Protein AF-A0A6I1JD83-F1 (afdb_monomer)

Sequence (106 aa):
MPLDVLSAQGLTRDDVVAGRDGPQVRAALASTRDVARLHLAAAERLAESADPAVMAAIAPIATVAARLKGLDRPYNPFGPPPDVSQWRLQWAMWRWTRRFGRAASC

Secondary structure (DSSP, 8-state):
--HHHHHTTT--HHHHHTT---HHHHHHHHHHHHHHHHHHHHHHHHHHHS-GGGHHHHGGGHHHHHHHHHHTS---TTSPPPP--HHHHHHHHHHHHHHH------

Solvent-accessible surface area (backbone atoms only — not comparable to full-atom values): 6274 Å² total; per-residue (Å²): 129,66,66,68,54,31,48,76,50,77,42,55,74,64,50,60,72,70,62,62,84,47,74,49,58,54,47,34,54,48,55,52,49,50,53,52,50,52,53,50,54,50,51,55,60,51,44,75,78,46,67,25,86,55,31,65,80,56,19,72,62,42,36,52,62,60,51,55,62,43,65,74,47,96,76,60,89,86,52,80,74,74,85,73,62,66,68,59,42,53,50,32,26,51,52,42,28,66,71,43,35,60,66,80,81,125

Structure (mmCIF, N/CA/C/O backbone):
data_AF-A0A6I1JD83-F1
#
_entry.id   AF-A0A6I1JD83-F1
#
loop_
_atom_site.group_PDB
_atom_site.id
_atom_site.type_symbol
_atom_site.label_atom_id
_atom_site.label_alt_id
_atom_site.label_comp_id
_atom_site.label_asym_id
_atom_site.label_entity_id
_atom_site.label_seq_id
_atom_site.pdbx_PDB_ins_code
_atom_site.Cartn_x
_atom_site.Cartn_y
_atom_site.Cartn_z
_atom_site.occupancy
_atom_site.B_iso_or_equiv
_atom_site.auth_seq_id
_atom_site.auth_comp_id
_atom_site.auth_asym_id
_atom_site.auth_atom_id
_atom_site.pdbx_PDB_model_num
ATOM 1 N N . MET A 1 1 ? -12.961 5.204 2.425 1.00 69.56 1 MET A N 1
ATOM 2 C CA . MET A 1 1 ? -13.224 3.759 2.252 1.00 69.56 1 MET A CA 1
ATOM 3 C C . MET A 1 1 ? -14.388 3.608 1.286 1.00 69.56 1 MET A C 1
ATOM 5 O O . MET A 1 1 ? -15.279 4.452 1.365 1.00 69.56 1 MET A O 1
ATOM 9 N N . PRO A 1 2 ? -14.379 2.611 0.388 1.00 81.50 2 PRO A N 1
ATOM 10 C CA . PRO A 1 2 ? -15.537 2.290 -0.448 1.00 81.50 2 PRO A CA 1
ATOM 11 C C . PRO A 1 2 ? -16.760 1.934 0.416 1.00 81.50 2 PRO A C 1
ATOM 13 O O . PRO A 1 2 ? -16.610 1.286 1.454 1.00 81.50 2 PRO A O 1
ATOM 16 N N . LEU A 1 3 ? -17.951 2.409 0.038 1.00 83.12 3 LEU A N 1
ATOM 17 C CA . LEU A 1 3 ? -19.177 2.223 0.833 1.00 83.12 3 LEU A CA 1
ATOM 18 C C . LEU A 1 3 ? -19.655 0.767 0.827 1.00 83.12 3 LEU A C 1
ATOM 20 O O . LEU A 1 3 ? -20.129 0.279 1.843 1.00 83.12 3 LEU A O 1
ATOM 24 N N . ASP A 1 4 ? -19.461 0.067 -0.283 1.00 84.56 4 ASP A N 1
ATOM 25 C CA . ASP A 1 4 ? -19.740 -1.357 -0.460 1.00 84.56 4 ASP A CA 1
ATOM 26 C C . ASP A 1 4 ? -18.963 -2.231 0.537 1.00 84.56 4 ASP A C 1
ATOM 28 O O . ASP A 1 4 ? -19.546 -3.113 1.169 1.00 84.56 4 ASP A O 1
ATOM 32 N N . VAL A 1 5 ? -17.680 -1.929 0.769 1.00 83.12 5 VAL A N 1
ATOM 33 C CA . VAL A 1 5 ? -16.850 -2.646 1.754 1.00 83.12 5 VAL A CA 1
ATOM 34 C C . VAL A 1 5 ? -17.339 -2.404 3.185 1.00 83.12 5 VAL A C 1
ATOM 36 O O . VAL A 1 5 ? -17.303 -3.317 4.009 1.00 83.12 5 VAL A O 1
ATOM 39 N N . LEU A 1 6 ? -17.819 -1.194 3.494 1.00 83.50 6 LEU A N 1
ATOM 40 C CA . LEU A 1 6 ? -18.397 -0.882 4.806 1.00 83.50 6 LEU A CA 1
ATOM 41 C C . LEU A 1 6 ? -19.732 -1.607 5.008 1.00 83.50 6 LEU A C 1
ATOM 43 O O . LEU A 1 6 ? -19.916 -2.285 6.020 1.00 83.50 6 LEU A O 1
ATOM 47 N N . SER A 1 7 ? -20.632 -1.529 4.026 1.00 85.00 7 SER A N 1
ATOM 48 C CA . SER A 1 7 ? -21.943 -2.177 4.082 1.00 85.00 7 SER A CA 1
ATOM 49 C C . SER A 1 7 ? -21.836 -3.698 4.197 1.00 85.00 7 SER A C 1
ATOM 51 O O . SER A 1 7 ? -22.589 -4.297 4.960 1.00 85.00 7 SER A O 1
ATOM 53 N N . ALA A 1 8 ? -20.853 -4.322 3.537 1.00 85.75 8 ALA A N 1
ATOM 54 C CA . ALA A 1 8 ? -20.574 -5.754 3.672 1.00 85.75 8 ALA A CA 1
ATOM 55 C C . ALA A 1 8 ? -20.204 -6.180 5.108 1.00 85.75 8 ALA A C 1
ATOM 57 O O . ALA A 1 8 ? -20.337 -7.352 5.452 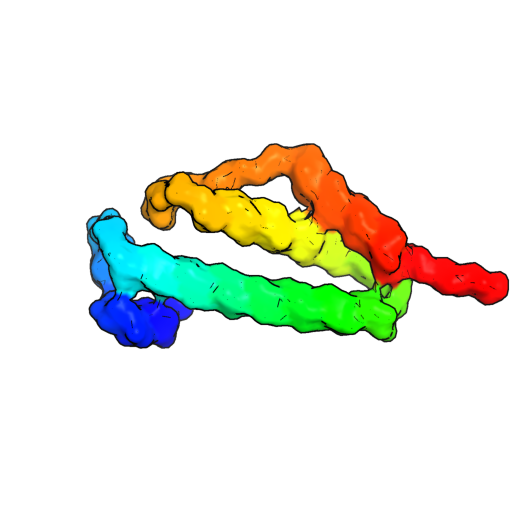1.00 85.75 8 ALA A O 1
ATOM 58 N N . GLN A 1 9 ? -19.749 -5.244 5.946 1.00 84.12 9 GLN A N 1
ATOM 59 C CA . GLN A 1 9 ? -19.419 -5.466 7.359 1.00 84.12 9 GLN A CA 1
ATOM 60 C C . GLN A 1 9 ? -20.483 -4.897 8.316 1.00 84.12 9 GLN A C 1
ATOM 62 O O . GLN A 1 9 ? -20.239 -4.803 9.519 1.00 84.12 9 GLN A O 1
ATOM 67 N N . GLY A 1 10 ? -21.650 -4.493 7.798 1.00 83.88 10 GLY A N 1
ATOM 68 C CA . GLY A 1 10 ? -22.731 -3.893 8.585 1.00 83.88 10 GLY A CA 1
ATOM 69 C C . GLY A 1 10 ? -22.425 -2.485 9.103 1.00 83.88 10 GLY A C 1
ATOM 70 O O . GLY A 1 10 ? -23.073 -2.034 10.043 1.00 83.88 10 GLY A O 1
ATOM 71 N N . LEU A 1 11 ? -21.435 -1.800 8.523 1.00 84.69 11 LEU A N 1
ATOM 72 C CA . LEU A 1 11 ? -21.052 -0.443 8.900 1.00 84.69 11 LEU A CA 1
ATOM 73 C C . LEU A 1 11 ? -21.727 0.597 8.015 1.00 84.69 11 LEU A C 1
ATOM 75 O O . LEU A 1 11 ? -21.855 0.434 6.798 1.00 84.69 11 LEU A O 1
ATOM 79 N N . THR A 1 12 ? -22.063 1.724 8.630 1.00 85.06 12 THR A N 1
ATOM 80 C CA . THR A 1 12 ? -22.470 2.941 7.931 1.00 85.06 12 THR A CA 1
ATOM 81 C C . THR A 1 12 ? -21.316 3.939 7.852 1.00 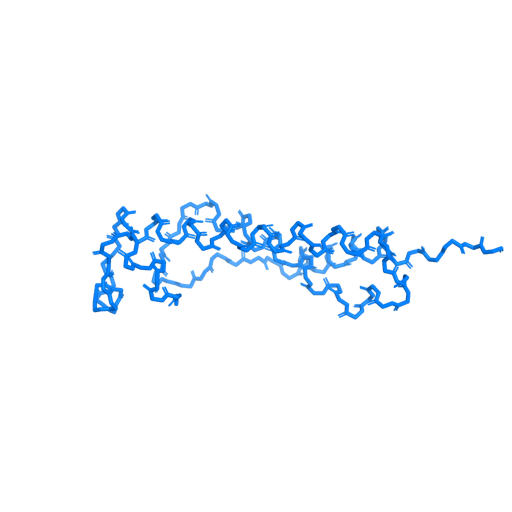85.06 12 THR A C 1
ATOM 83 O O . THR A 1 12 ? -20.280 3.803 8.510 1.00 85.06 12 THR A O 1
ATOM 86 N N . ARG A 1 13 ? -21.489 4.992 7.047 1.00 83.12 13 ARG A N 1
ATOM 87 C CA . ARG A 1 13 ? -20.554 6.123 7.033 1.00 83.12 13 ARG A CA 1
ATOM 88 C C . ARG A 1 13 ? -20.467 6.793 8.407 1.00 83.12 13 ARG A C 1
ATOM 90 O O . ARG A 1 13 ? -19.373 7.174 8.817 1.00 83.12 13 ARG A O 1
ATOM 97 N N . ASP A 1 14 ? -21.590 6.905 9.106 1.00 8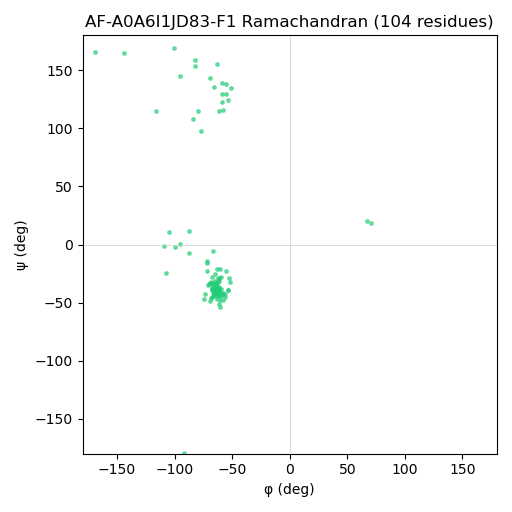3.88 14 ASP A N 1
ATOM 98 C CA . ASP A 1 14 ? -21.672 7.600 10.391 1.00 83.88 14 ASP A CA 1
ATOM 99 C C . ASP A 1 14 ? -20.918 6.849 11.492 1.00 83.88 14 ASP A C 1
ATOM 101 O O . ASP A 1 14 ? -20.272 7.477 12.327 1.00 83.88 14 ASP A O 1
ATOM 105 N N . ASP A 1 15 ? -20.880 5.514 11.434 1.00 81.00 15 ASP A N 1
ATOM 106 C CA . ASP A 1 15 ? -20.068 4.700 12.348 1.00 81.00 15 ASP A CA 1
ATOM 107 C C . ASP A 1 15 ? -18.571 4.996 12.229 1.00 81.00 15 ASP A C 1
ATOM 109 O O . ASP A 1 15 ? -17.859 5.054 13.234 1.00 81.00 15 ASP A O 1
ATOM 113 N N . VAL A 1 16 ? -18.102 5.226 11.000 1.00 81.62 16 VAL A N 1
ATOM 114 C CA . VAL A 1 16 ? -16.710 5.589 10.715 1.00 81.62 16 VAL A CA 1
ATOM 115 C C . VAL A 1 16 ? -16.435 7.032 11.138 1.00 81.62 16 VAL A C 1
ATOM 117 O O . VAL A 1 16 ? -15.403 7.305 11.742 1.00 81.62 16 VAL A O 1
ATOM 120 N N . VAL A 1 17 ? -17.354 7.962 10.863 1.00 81.62 17 VAL A N 1
ATOM 121 C CA . VAL A 1 17 ? -17.207 9.377 11.256 1.00 81.62 17 VAL A CA 1
ATOM 122 C C . VAL A 1 17 ? -17.188 9.535 12.776 1.00 81.62 17 VAL A C 1
ATOM 124 O O . VAL A 1 17 ? -16.421 10.344 13.292 1.00 81.62 17 VAL A O 1
ATOM 127 N N . ALA A 1 18 ? -17.964 8.727 13.500 1.00 83.31 18 ALA A N 1
ATOM 128 C CA . ALA A 1 18 ? -17.971 8.706 14.960 1.00 83.31 18 ALA A CA 1
ATOM 129 C C . ALA A 1 18 ? -16.655 8.189 15.579 1.00 83.31 18 ALA A C 1
ATOM 131 O O . ALA A 1 18 ? -16.514 8.209 16.800 1.00 83.31 18 ALA A O 1
ATOM 132 N N . GLY A 1 19 ? -15.699 7.706 14.772 1.00 78.00 19 GLY A N 1
ATOM 133 C CA . GLY A 1 19 ? -14.385 7.264 15.245 1.00 78.00 19 GLY A CA 1
ATOM 134 C C . GLY A 1 19 ? -14.433 6.008 16.117 1.00 78.00 19 GLY A C 1
ATOM 135 O O . GLY A 1 19 ? -13.512 5.759 16.896 1.00 78.00 19 GLY A O 1
ATOM 136 N N . ARG A 1 20 ? -15.514 5.222 16.026 1.00 76.69 20 ARG A N 1
ATOM 137 C CA . ARG A 1 20 ? -15.687 4.011 16.832 1.00 76.69 20 ARG A CA 1
ATOM 138 C C . ARG A 1 20 ? -14.837 2.891 16.253 1.00 76.69 20 ARG A C 1
ATOM 140 O O . ARG A 1 20 ? -15.222 2.229 15.293 1.00 76.69 20 ARG A O 1
ATOM 147 N N . ASP A 1 21 ? -13.660 2.694 16.836 1.00 79.62 21 ASP A N 1
ATOM 148 C CA . ASP A 1 21 ? -12.846 1.517 16.549 1.00 79.62 21 ASP A CA 1
ATOM 149 C C . ASP A 1 21 ? -13.576 0.264 17.050 1.00 79.62 21 ASP A C 1
ATOM 151 O O . ASP A 1 21 ? -14.142 0.244 18.143 1.00 79.62 21 ASP A O 1
ATOM 155 N N . GLY A 1 22 ? -13.594 -0.777 16.224 1.00 85.31 22 GLY A N 1
ATOM 156 C CA . GLY A 1 22 ? -14.345 -1.992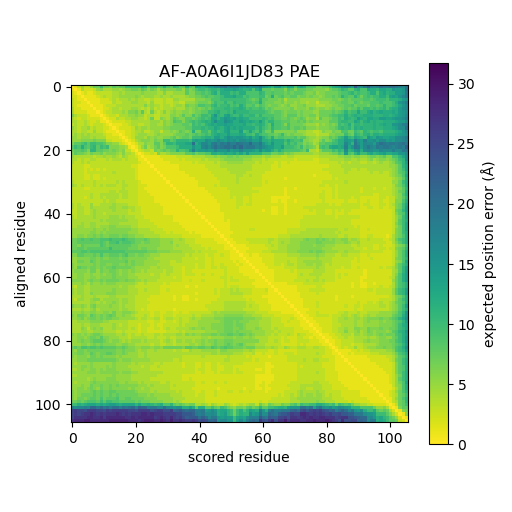 16.490 1.00 85.31 22 GLY A CA 1
ATOM 157 C C . GLY A 1 22 ? -13.999 -3.121 15.520 1.00 85.31 22 GLY A C 1
ATOM 158 O O . GLY A 1 22 ? -13.380 -2.883 14.475 1.00 85.31 22 GLY A O 1
ATOM 159 N N . PRO A 1 23 ? -14.395 -4.366 15.841 1.00 87.44 23 PRO A N 1
ATOM 160 C CA . PRO A 1 23 ? -14.095 -5.541 15.023 1.00 87.44 23 PRO A CA 1
ATOM 161 C C . PRO A 1 23 ? -14.519 -5.391 13.557 1.00 87.44 23 PRO A C 1
ATOM 163 O O . PRO A 1 23 ? -13.764 -5.762 12.661 1.00 87.44 23 PRO A O 1
ATOM 166 N N . GLN A 1 24 ? -15.676 -4.776 13.301 1.00 87.38 24 GLN A N 1
ATOM 167 C CA . GLN A 1 24 ? -16.207 -4.546 11.957 1.00 87.38 24 GLN A CA 1
ATOM 168 C C . GLN A 1 24 ? -15.336 -3.568 11.157 1.00 87.38 24 GLN A C 1
ATOM 170 O O . GLN A 1 24 ? -15.054 -3.804 9.983 1.00 87.38 24 GLN A O 1
ATOM 175 N N . VAL A 1 25 ? -14.851 -2.488 11.786 1.00 89.19 25 VAL A N 1
ATOM 176 C CA . VAL A 1 25 ? -13.963 -1.508 11.128 1.00 89.19 25 VAL A CA 1
ATOM 177 C C . VAL A 1 25 ? -12.639 -2.175 10.769 1.00 89.19 25 VAL A C 1
ATOM 179 O O . VAL A 1 25 ? -12.127 -2.012 9.660 1.00 89.19 25 VAL A O 1
ATOM 182 N N . ARG A 1 26 ? -12.109 -2.999 11.677 1.00 90.38 26 ARG A N 1
ATOM 183 C CA . ARG A 1 26 ? -10.889 -3.780 11.436 1.00 90.38 26 ARG A CA 1
ATOM 184 C C . ARG A 1 26 ? -11.075 -4.794 10.307 1.00 90.38 26 ARG A C 1
ATOM 186 O O . ARG A 1 26 ? -10.164 -4.943 9.491 1.00 90.38 26 ARG A O 1
ATOM 193 N N . ALA A 1 27 ? -12.241 -5.431 10.219 1.00 90.06 27 ALA A N 1
ATOM 194 C CA . ALA A 1 27 ? -12.587 -6.341 9.131 1.00 90.06 27 ALA A CA 1
ATOM 195 C C . ALA A 1 27 ? -12.695 -5.613 7.778 1.00 90.06 27 ALA A C 1
ATOM 197 O O . ALA A 1 27 ? -12.098 -6.056 6.797 1.00 90.06 27 ALA A O 1
ATOM 198 N N . ALA A 1 28 ? -13.347 -4.447 7.727 1.00 90.69 28 ALA A N 1
ATOM 199 C CA . ALA A 1 28 ? -13.432 -3.628 6.513 1.00 90.69 28 ALA A CA 1
ATOM 200 C C . ALA A 1 28 ? -12.044 -3.168 6.019 1.00 90.69 28 ALA A C 1
ATOM 202 O O . ALA A 1 28 ? -11.733 -3.219 4.823 1.00 90.69 28 ALA A O 1
ATOM 203 N N . LEU A 1 29 ? -11.162 -2.776 6.944 1.00 91.50 29 LEU A N 1
ATOM 204 C CA . LEU A 1 29 ? -9.774 -2.418 6.636 1.00 91.50 29 LEU A CA 1
ATOM 205 C C . LEU A 1 29 ? -8.947 -3.620 6.173 1.00 91.50 29 LEU A C 1
ATOM 207 O O . LEU A 1 29 ? -8.091 -3.473 5.301 1.00 91.50 29 LEU A O 1
ATOM 211 N N . ALA A 1 30 ? -9.165 -4.805 6.746 1.00 92.12 30 ALA A N 1
ATOM 212 C CA . ALA A 1 30 ? -8.541 -6.039 6.272 1.00 92.12 30 ALA A CA 1
ATOM 213 C C . ALA A 1 30 ? -8.969 -6.348 4.831 1.00 92.12 30 ALA A C 1
ATOM 215 O O . ALA A 1 30 ? -8.105 -6.435 3.962 1.00 92.12 30 ALA A O 1
ATOM 216 N N . SER A 1 31 ? -10.276 -6.349 4.554 1.00 92.00 31 SER A N 1
ATOM 217 C CA . SER A 1 31 ? -10.809 -6.572 3.205 1.00 92.00 31 SER A CA 1
ATOM 218 C C . SER A 1 31 ? -10.245 -5.577 2.183 1.00 92.00 31 SER A C 1
ATOM 220 O O . SER A 1 31 ? -9.814 -5.968 1.099 1.00 92.00 31 SER A O 1
ATOM 222 N N . THR A 1 32 ? -10.146 -4.295 2.545 1.00 92.12 32 THR A N 1
ATOM 223 C CA . THR A 1 32 ? -9.561 -3.289 1.644 1.00 92.12 32 THR A CA 1
ATOM 224 C C . THR A 1 32 ? -8.081 -3.561 1.363 1.00 92.12 32 THR A C 1
ATOM 226 O O . THR A 1 32 ? -7.616 -3.392 0.234 1.00 92.12 32 THR A O 1
ATOM 229 N N . ARG A 1 33 ? -7.317 -3.997 2.373 1.00 94.06 33 ARG A N 1
ATOM 230 C CA . ARG A 1 33 ? -5.913 -4.387 2.178 1.00 94.06 33 ARG A CA 1
ATOM 231 C C . ARG A 1 33 ? -5.790 -5.603 1.270 1.00 94.06 33 ARG A C 1
ATOM 233 O O . ARG A 1 33 ? -4.853 -5.649 0.479 1.00 94.06 33 ARG A O 1
ATOM 240 N N . ASP A 1 34 ? -6.724 -6.541 1.330 1.00 94.38 34 ASP A N 1
ATOM 241 C CA . ASP A 1 34 ? -6.710 -7.720 0.463 1.00 94.38 34 ASP A CA 1
ATOM 242 C C . ASP A 1 34 ? -6.965 -7.354 -1.002 1.00 94.38 34 ASP A C 1
ATOM 244 O O . ASP A 1 34 ? -6.250 -7.830 -1.884 1.00 94.38 34 ASP A O 1
ATOM 248 N N . VAL A 1 35 ? -7.869 -6.407 -1.269 1.00 94.56 35 VAL A N 1
ATOM 249 C CA . VAL A 1 35 ? -8.044 -5.828 -2.613 1.00 94.56 35 VAL A CA 1
ATOM 250 C C . VAL A 1 35 ? -6.762 -5.131 -3.086 1.00 94.56 35 VAL A C 1
ATOM 252 O O . VAL A 1 35 ? -6.317 -5.332 -4.217 1.00 94.56 35 VAL A O 1
ATOM 255 N N . ALA A 1 36 ? -6.101 -4.358 -2.219 1.00 94.69 36 ALA A N 1
ATOM 256 C CA . ALA A 1 36 ? -4.827 -3.725 -2.563 1.00 94.69 36 ALA A CA 1
ATOM 257 C C . ALA A 1 36 ? -3.725 -4.757 -2.880 1.00 94.69 36 ALA A C 1
ATOM 259 O O . ALA A 1 36 ? -2.958 -4.566 -3.826 1.00 94.69 36 ALA A O 1
ATOM 260 N N . ARG A 1 37 ? -3.663 -5.872 -2.137 1.00 95.88 37 ARG A N 1
ATOM 261 C CA . ARG A 1 37 ? -2.745 -6.993 -2.411 1.00 95.88 37 ARG A CA 1
ATOM 262 C C . ARG A 1 37 ? -3.055 -7.673 -3.741 1.00 95.88 37 ARG A C 1
ATOM 264 O O . ARG A 1 37 ? -2.125 -7.981 -4.482 1.00 95.88 37 ARG A O 1
ATOM 271 N N . LEU A 1 38 ? -4.335 -7.868 -4.061 1.00 96.19 38 LEU A N 1
ATOM 272 C CA . LEU A 1 38 ? -4.769 -8.433 -5.338 1.00 96.19 38 LEU A CA 1
ATOM 273 C C . LEU A 1 38 ? -4.268 -7.585 -6.517 1.00 96.19 38 LEU A C 1
ATOM 275 O O . LEU A 1 38 ? -3.683 -8.125 -7.458 1.00 96.19 38 LEU A O 1
ATOM 279 N N . HIS A 1 39 ? -4.447 -6.263 -6.448 1.00 95.38 39 HIS A N 1
ATOM 280 C CA . HIS A 1 39 ? -3.971 -5.348 -7.488 1.00 95.38 39 HIS A CA 1
ATOM 281 C C . HIS A 1 39 ? -2.446 -5.275 -7.563 1.00 95.38 39 HIS A C 1
ATOM 283 O O . HIS A 1 39 ? -1.902 -5.241 -8.665 1.00 95.38 39 HIS A O 1
ATOM 289 N N . LEU A 1 40 ? -1.747 -5.303 -6.425 1.00 95.50 40 LEU A N 1
ATOM 290 C CA . LEU A 1 40 ? -0.286 -5.355 -6.407 1.00 95.50 40 LEU A CA 1
ATOM 291 C C . LEU A 1 40 ? 0.233 -6.615 -7.114 1.00 95.50 40 LEU A C 1
ATOM 293 O O . LEU A 1 40 ? 1.085 -6.512 -7.991 1.00 95.50 40 LEU A O 1
ATOM 297 N N . ALA A 1 41 ? -0.332 -7.784 -6.802 1.00 95.81 41 ALA A N 1
ATOM 298 C CA . ALA A 1 41 ? 0.040 -9.034 -7.459 1.00 95.81 41 ALA A CA 1
ATOM 299 C C . ALA A 1 41 ? -0.275 -9.010 -8.967 1.00 95.81 41 ALA A C 1
ATOM 301 O O . ALA A 1 41 ? 0.470 -9.568 -9.769 1.00 95.81 41 ALA A O 1
ATOM 302 N N . ALA A 1 42 ? -1.374 -8.366 -9.376 1.00 95.50 42 ALA A N 1
ATOM 303 C CA . ALA A 1 42 ? -1.690 -8.178 -10.791 1.00 95.50 42 ALA A CA 1
ATOM 304 C C . ALA A 1 42 ? -0.670 -7.277 -11.498 1.00 95.50 42 ALA A C 1
ATOM 306 O O . ALA A 1 42 ? -0.226 -7.609 -12.595 1.00 95.50 42 ALA A O 1
ATOM 307 N N . ALA A 1 43 ? -0.260 -6.181 -10.861 1.00 93.69 43 ALA A N 1
ATOM 308 C CA . ALA A 1 43 ? 0.760 -5.295 -11.403 1.00 93.69 43 ALA A CA 1
ATOM 309 C C . ALA A 1 43 ? 2.128 -5.980 -11.519 1.00 93.69 43 ALA A C 1
ATOM 311 O O . ALA A 1 43 ? 2.809 -5.799 -12.522 1.00 93.69 43 ALA A O 1
ATOM 312 N N . GLU A 1 44 ? 2.510 -6.799 -10.536 1.00 93.38 44 GLU A N 1
ATOM 313 C CA . GLU A 1 44 ? 3.739 -7.601 -10.593 1.00 93.38 44 GLU A CA 1
ATOM 314 C C . GLU A 1 44 ? 3.723 -8.577 -11.774 1.00 93.38 44 GLU A C 1
ATOM 316 O O . GLU A 1 44 ? 4.704 -8.639 -12.508 1.00 93.38 44 GLU A O 1
ATOM 321 N N . ARG A 1 45 ? 2.602 -9.271 -12.019 1.00 94.31 45 ARG A N 1
ATOM 322 C CA . ARG A 1 45 ? 2.458 -10.151 -13.194 1.00 94.31 45 ARG A CA 1
ATOM 323 C C . ARG A 1 45 ? 2.566 -9.388 -14.514 1.00 94.31 45 ARG A C 1
ATOM 325 O O . ARG A 1 45 ? 3.225 -9.853 -15.433 1.00 94.31 45 ARG A O 1
ATOM 332 N N . LEU A 1 46 ? 1.936 -8.217 -14.616 1.00 92.94 46 LEU A N 1
ATOM 333 C CA . LEU A 1 46 ? 2.012 -7.392 -15.828 1.00 92.94 46 LEU A CA 1
ATOM 334 C C . LEU A 1 46 ? 3.425 -6.843 -16.065 1.00 92.94 46 LEU A C 1
ATOM 336 O O . LEU A 1 46 ? 3.847 -6.720 -17.212 1.00 92.94 46 LEU A O 1
ATOM 340 N N . ALA A 1 47 ? 4.163 -6.540 -14.994 1.00 92.44 47 ALA A N 1
ATOM 341 C CA . ALA A 1 47 ? 5.539 -6.063 -15.078 1.00 92.44 47 ALA A CA 1
ATOM 342 C C . ALA A 1 47 ? 6.503 -7.114 -15.653 1.00 92.44 47 ALA A C 1
ATOM 344 O O . ALA A 1 47 ? 7.512 -6.739 -16.241 1.00 92.44 47 ALA A O 1
ATOM 345 N N . GLU A 1 48 ? 6.198 -8.410 -15.530 1.00 91.88 48 GLU A N 1
ATOM 346 C CA . GLU A 1 48 ? 7.027 -9.491 -16.088 1.00 91.88 48 GLU A CA 1
ATOM 347 C C . GLU A 1 48 ? 7.028 -9.517 -17.622 1.00 91.88 48 GLU A C 1
ATOM 349 O O . GLU A 1 48 ? 8.016 -9.939 -18.218 1.00 91.88 48 GLU A O 1
ATOM 354 N N . SER A 1 49 ? 5.955 -9.046 -18.263 1.00 90.94 49 SER A N 1
ATOM 355 C CA . SER A 1 49 ? 5.818 -9.008 -19.727 1.00 90.94 49 SER A CA 1
ATOM 356 C C . SER A 1 49 ? 5.892 -7.600 -20.326 1.00 90.94 49 SER A C 1
ATOM 358 O O . SER A 1 49 ? 5.741 -7.439 -21.535 1.00 90.94 49 SER A O 1
ATOM 360 N N . ALA A 1 50 ? 6.038 -6.571 -19.494 1.00 91.06 50 ALA A N 1
ATOM 361 C CA . ALA A 1 50 ? 6.075 -5.182 -19.935 1.00 91.06 50 ALA A CA 1
ATOM 362 C C . ALA A 1 50 ? 7.473 -4.778 -20.427 1.00 91.06 50 ALA A C 1
ATOM 364 O O . ALA A 1 50 ? 8.478 -5.377 -20.048 1.00 91.06 50 ALA A O 1
ATOM 365 N N . ASP A 1 51 ? 7.536 -3.723 -21.242 1.00 92.38 51 ASP A N 1
ATOM 366 C CA . ASP A 1 51 ? 8.806 -3.150 -21.691 1.00 92.38 51 ASP A CA 1
ATOM 367 C C . ASP A 1 51 ? 9.651 -2.703 -20.474 1.00 92.38 51 ASP A C 1
ATOM 369 O O . ASP A 1 51 ? 9.195 -1.873 -19.674 1.00 92.38 51 ASP A O 1
ATOM 373 N N . PRO A 1 52 ? 10.890 -3.205 -20.312 1.00 91.75 52 PRO A N 1
ATOM 374 C CA . PRO A 1 52 ? 11.784 -2.781 -19.239 1.00 91.75 52 PRO A CA 1
ATOM 375 C C . PRO A 1 52 ? 11.984 -1.260 -19.162 1.00 91.75 52 PRO A C 1
ATOM 377 O O . PRO A 1 52 ? 12.182 -0.727 -18.066 1.00 91.75 52 PRO A O 1
ATOM 380 N N . ALA A 1 53 ? 11.878 -0.542 -20.287 1.00 90.88 53 ALA A N 1
ATOM 381 C CA . ALA A 1 53 ? 12.019 0.911 -20.351 1.00 90.88 53 ALA A CA 1
ATOM 382 C C . ALA A 1 53 ? 10.959 1.659 -19.524 1.00 90.88 53 ALA A C 1
ATOM 384 O O . ALA A 1 53 ? 11.241 2.733 -18.989 1.00 90.88 53 ALA A O 1
ATOM 385 N N . VAL A 1 54 ? 9.758 1.091 -19.349 1.00 91.88 54 VAL A N 1
ATOM 386 C CA . VAL A 1 54 ? 8.680 1.738 -18.578 1.00 91.88 54 V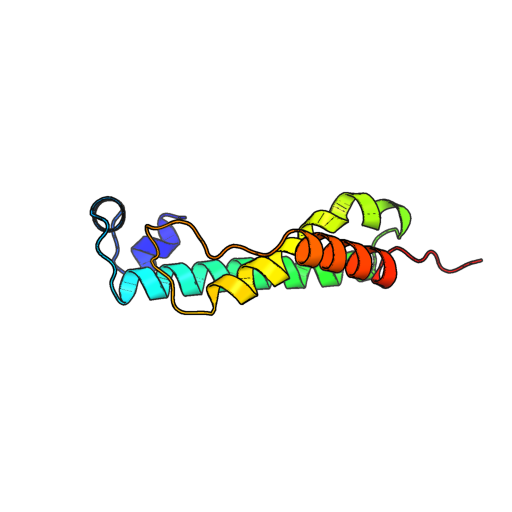AL A CA 1
ATOM 387 C C . VAL A 1 54 ? 8.731 1.423 -17.078 1.00 91.88 54 VAL A C 1
ATOM 389 O O . VAL A 1 54 ? 8.022 2.044 -16.284 1.00 91.88 54 VAL A O 1
ATOM 392 N N . MET A 1 55 ? 9.606 0.509 -16.643 1.00 92.75 55 MET A N 1
ATOM 393 C CA . MET A 1 55 ? 9.643 0.033 -15.252 1.00 92.75 55 MET A CA 1
ATOM 394 C C . MET A 1 55 ? 10.021 1.107 -14.238 1.00 92.75 55 MET A C 1
ATOM 396 O O . MET A 1 55 ? 9.543 1.074 -13.103 1.00 92.75 55 MET A O 1
ATOM 400 N N . ALA A 1 56 ? 10.851 2.073 -14.636 1.00 91.69 56 ALA A N 1
ATOM 401 C CA . ALA A 1 56 ? 11.199 3.206 -13.787 1.00 91.69 56 ALA A CA 1
ATOM 402 C C . ALA A 1 56 ? 9.980 4.099 -13.498 1.00 91.69 56 ALA A C 1
ATOM 404 O O . ALA A 1 56 ? 9.797 4.526 -12.359 1.00 91.69 56 ALA A O 1
ATOM 405 N N . ALA A 1 57 ? 9.117 4.323 -14.495 1.00 91.44 57 ALA A N 1
ATOM 406 C CA . ALA A 1 57 ? 7.929 5.166 -14.354 1.00 91.44 57 ALA A CA 1
ATOM 407 C C . ALA A 1 57 ? 6.891 4.558 -13.397 1.00 91.44 57 ALA A C 1
ATOM 409 O O . ALA A 1 57 ? 6.226 5.285 -12.662 1.00 91.44 57 ALA A O 1
ATOM 410 N N . ILE A 1 58 ? 6.788 3.225 -13.356 1.00 91.94 58 ILE A N 1
ATOM 411 C CA . ILE A 1 58 ? 5.844 2.516 -12.479 1.00 91.94 58 ILE A CA 1
ATOM 412 C C . ILE A 1 58 ? 6.451 2.064 -11.143 1.00 91.94 58 ILE A C 1
ATOM 414 O O . ILE A 1 58 ? 5.737 1.521 -10.301 1.00 91.94 58 ILE A O 1
ATOM 418 N N . ALA A 1 59 ? 7.735 2.339 -10.887 1.00 93.06 59 ALA A N 1
ATOM 419 C CA . ALA A 1 59 ? 8.422 1.963 -9.650 1.00 93.06 59 ALA A CA 1
ATOM 420 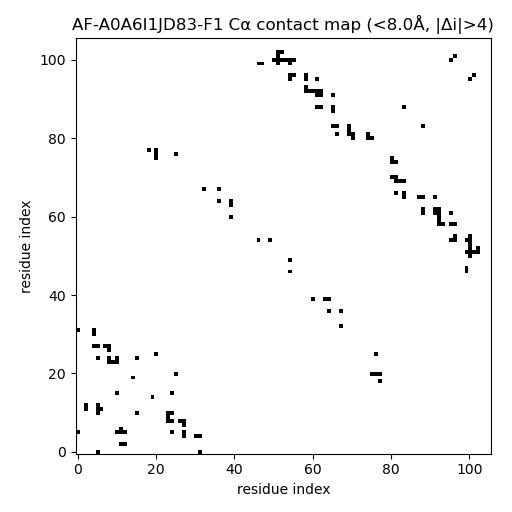C C . ALA A 1 59 ? 7.719 2.382 -8.338 1.00 93.06 59 ALA A C 1
ATOM 422 O O . ALA A 1 59 ? 7.812 1.617 -7.370 1.00 93.06 59 ALA A O 1
ATOM 423 N N . PRO A 1 60 ? 6.976 3.513 -8.252 1.00 94.31 60 PRO A N 1
ATOM 424 C CA . PRO A 1 60 ? 6.247 3.877 -7.035 1.00 94.31 60 PRO A CA 1
ATOM 425 C C . PRO A 1 60 ? 5.273 2.805 -6.525 1.00 94.31 60 PRO A C 1
ATOM 427 O O . PRO A 1 60 ? 5.001 2.766 -5.320 1.00 94.31 60 PRO A O 1
ATOM 430 N N . ILE A 1 61 ? 4.798 1.888 -7.378 1.00 94.50 61 ILE A N 1
ATOM 431 C CA . ILE A 1 61 ? 3.921 0.785 -6.958 1.00 94.50 61 ILE A CA 1
ATOM 432 C C . ILE A 1 61 ? 4.587 -0.149 -5.938 1.00 94.50 61 ILE A C 1
ATOM 434 O O . ILE A 1 61 ? 3.926 -0.666 -5.039 1.00 94.50 61 ILE A O 1
ATOM 438 N N . ALA A 1 62 ? 5.917 -0.277 -5.979 1.00 92.56 62 ALA A N 1
ATOM 439 C CA . ALA A 1 62 ? 6.685 -1.095 -5.042 1.00 92.56 62 ALA A CA 1
ATOM 440 C C . ALA A 1 62 ? 6.579 -0.597 -3.589 1.00 92.56 62 ALA A C 1
ATOM 442 O O . ALA A 1 62 ? 6.801 -1.347 -2.635 1.00 92.56 62 ALA A O 1
ATOM 443 N N . THR A 1 63 ? 6.207 0.672 -3.394 1.00 95.62 63 THR A N 1
ATOM 444 C CA . THR A 1 63 ? 5.997 1.243 -2.059 1.00 95.62 63 THR A CA 1
ATOM 445 C C . THR A 1 63 ? 4.726 0.722 -1.383 1.00 95.62 63 THR A C 1
ATOM 447 O O . THR A 1 63 ? 4.642 0.732 -0.152 1.00 95.62 63 THR A O 1
ATOM 450 N N . VAL A 1 64 ? 3.755 0.227 -2.161 1.00 95.00 64 VAL A N 1
ATOM 451 C CA . VAL A 1 64 ? 2.482 -0.307 -1.656 1.00 95.00 64 VAL A CA 1
ATOM 452 C C . VAL A 1 64 ? 2.732 -1.533 -0.782 1.00 95.00 64 VAL A C 1
ATOM 454 O O . VAL A 1 64 ? 2.217 -1.597 0.332 1.00 95.00 64 VAL A O 1
ATOM 457 N N . ALA A 1 65 ? 3.605 -2.449 -1.212 1.00 92.56 65 ALA A N 1
ATOM 458 C CA . ALA A 1 65 ? 3.979 -3.634 -0.436 1.00 92.56 65 ALA A CA 1
ATOM 459 C C . ALA A 1 65 ? 4.529 -3.269 0.956 1.00 92.56 65 ALA A C 1
ATOM 461 O O . ALA A 1 65 ? 4.143 -3.850 1.974 1.00 92.56 65 ALA A O 1
ATOM 462 N N . ALA A 1 66 ? 5.418 -2.271 1.011 1.00 92.62 66 ALA A N 1
ATOM 463 C CA . ALA A 1 66 ? 6.030 -1.816 2.256 1.00 92.62 66 ALA A CA 1
ATOM 464 C C . ALA A 1 66 ? 5.004 -1.176 3.205 1.00 92.62 66 ALA A C 1
ATOM 466 O O . ALA A 1 66 ? 5.047 -1.429 4.411 1.00 92.62 66 ALA A O 1
ATOM 467 N N . ARG A 1 67 ? 4.064 -0.394 2.661 1.00 94.75 67 ARG A N 1
ATOM 468 C CA . ARG A 1 67 ? 2.970 0.228 3.420 1.00 94.75 67 ARG A CA 1
ATOM 469 C C . ARG A 1 67 ? 1.973 -0.803 3.942 1.00 94.75 67 ARG A C 1
ATOM 471 O O . ARG A 1 67 ? 1.664 -0.782 5.129 1.00 94.75 67 ARG A O 1
ATOM 478 N N . LEU A 1 68 ? 1.545 -1.754 3.108 1.00 94.50 68 LEU A N 1
ATOM 479 C CA . LEU A 1 68 ? 0.639 -2.835 3.516 1.00 94.50 68 LEU A CA 1
ATOM 480 C C . LEU A 1 68 ? 1.226 -3.666 4.662 1.00 94.50 68 LEU A C 1
ATOM 482 O O . LEU A 1 68 ? 0.532 -3.922 5.641 1.00 94.50 68 LEU A O 1
ATOM 486 N N . LYS A 1 69 ? 2.525 -3.984 4.604 1.00 92.44 69 LYS A N 1
ATOM 487 C CA . LYS A 1 69 ? 3.223 -4.676 5.698 1.00 92.44 69 LYS A CA 1
ATOM 488 C C . LYS A 1 69 ? 3.251 -3.865 7.000 1.00 92.44 69 LYS A C 1
ATOM 490 O O . LYS A 1 69 ? 3.269 -4.442 8.084 1.00 92.44 69 LYS A O 1
ATOM 495 N N . GLY A 1 70 ? 3.290 -2.535 6.913 1.00 92.00 70 GLY A N 1
ATOM 496 C CA . GLY A 1 70 ? 3.173 -1.653 8.076 1.00 92.00 70 GLY A CA 1
ATOM 497 C C . GLY A 1 70 ? 1.796 -1.744 8.736 1.00 92.00 70 GLY A C 1
ATOM 498 O O . GLY A 1 70 ? 1.714 -1.812 9.960 1.00 92.00 70 GLY A O 1
ATOM 499 N N . LEU A 1 71 ? 0.741 -1.827 7.921 1.00 93.25 71 LEU A N 1
ATOM 500 C CA . LEU A 1 71 ? -0.653 -1.918 8.367 1.00 93.25 71 LEU A CA 1
ATOM 501 C C . LEU A 1 71 ? -1.023 -3.279 8.980 1.00 93.25 71 LEU A C 1
ATOM 503 O O . LEU A 1 71 ? -2.059 -3.392 9.627 1.00 93.25 71 LEU A O 1
ATOM 507 N N . ASP A 1 72 ? -0.206 -4.319 8.800 1.00 91.12 72 ASP A N 1
ATOM 508 C CA . ASP A 1 72 ? -0.433 -5.636 9.423 1.00 91.12 72 ASP A CA 1
ATOM 509 C C . ASP A 1 72 ? -0.178 -5.642 10.934 1.00 91.12 72 ASP A C 1
ATOM 511 O O . ASP A 1 72 ? -0.624 -6.545 11.640 1.00 91.12 72 ASP A O 1
ATOM 515 N N . ARG A 1 73 ? 0.505 -4.618 11.451 1.00 90.38 73 ARG A N 1
ATOM 516 C CA . ARG A 1 73 ? 0.677 -4.424 12.893 1.00 90.38 73 ARG A CA 1
ATOM 517 C C . ARG A 1 73 ? -0.553 -3.749 13.491 1.00 90.38 73 ARG A C 1
ATOM 519 O O . ARG A 1 73 ? -1.199 -2.989 12.785 1.00 90.38 73 ARG A O 1
ATOM 526 N N . PRO A 1 74 ? -0.864 -3.946 14.781 1.00 88.19 74 PRO A N 1
ATOM 527 C CA . PRO A 1 74 ? -1.898 -3.161 15.449 1.00 88.19 74 PRO A CA 1
ATOM 528 C C . PRO A 1 74 ? -1.622 -1.654 15.331 1.00 88.19 74 PRO A C 1
ATOM 530 O O . PRO A 1 74 ? -0.522 -1.194 15.631 1.00 88.19 74 PRO A O 1
ATOM 533 N N . TYR A 1 75 ? -2.623 -0.891 14.895 1.00 90.44 75 TYR A N 1
ATOM 534 C CA . TYR A 1 75 ? -2.596 0.571 14.815 1.00 90.44 75 TYR A CA 1
ATOM 535 C C . TYR A 1 75 ? -3.981 1.141 15.143 1.00 90.44 75 TYR A C 1
ATOM 537 O O . TYR A 1 75 ? -4.970 0.398 15.146 1.00 90.44 75 TYR A O 1
ATOM 545 N N . ASN A 1 76 ? -4.041 2.447 15.425 1.00 90.31 76 ASN A N 1
ATOM 546 C CA . ASN A 1 76 ? -5.294 3.192 15.540 1.00 90.31 76 ASN A CA 1
ATOM 547 C C . ASN A 1 76 ? -5.804 3.543 14.127 1.00 90.31 76 ASN A C 1
ATOM 549 O O . ASN A 1 76 ? -5.151 4.343 13.455 1.00 90.31 76 ASN A O 1
ATOM 553 N N . PRO A 1 77 ? -6.955 3.006 13.679 1.00 88.69 77 PRO A N 1
ATOM 554 C CA . PRO A 1 77 ? -7.503 3.278 12.349 1.00 88.69 77 PRO A CA 1
ATOM 555 C C . PRO A 1 77 ? -7.809 4.745 12.049 1.00 88.69 77 PRO A C 1
ATOM 557 O O . PRO A 1 77 ?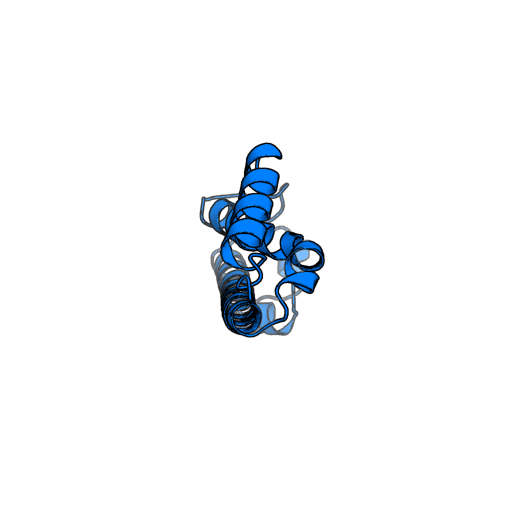 -7.793 5.144 10.887 1.00 88.69 77 PRO A O 1
ATOM 560 N N . PHE A 1 78 ? -8.105 5.524 13.087 1.00 89.69 78 PHE A N 1
ATOM 561 C CA . PHE A 1 78 ? -8.477 6.935 12.988 1.00 89.69 78 PHE A CA 1
ATOM 562 C C . PHE A 1 78 ? -7.306 7.876 13.294 1.00 89.69 78 PHE A C 1
ATOM 564 O O . PHE A 1 78 ? -7.451 9.093 13.218 1.00 89.69 78 PHE A O 1
ATOM 571 N N . GLY A 1 79 ? -6.146 7.320 13.651 1.00 89.88 79 GLY A N 1
ATOM 572 C CA . GLY A 1 79 ? -4.906 8.066 13.818 1.00 89.88 79 GLY A CA 1
ATOM 573 C C . GLY A 1 79 ? -4.077 8.109 12.531 1.00 89.88 79 GLY A C 1
ATOM 574 O O . GLY A 1 79 ? -4.459 7.535 11.508 1.00 89.88 79 GLY A O 1
ATOM 575 N N . PRO A 1 80 ? -2.903 8.761 12.574 1.00 90.19 80 PRO A N 1
ATOM 576 C CA . PRO A 1 80 ? -1.939 8.683 11.488 1.00 90.19 80 PRO A CA 1
ATOM 577 C C . PRO A 1 80 ? -1.576 7.218 11.188 1.00 90.19 80 PRO A C 1
ATOM 579 O O . PRO A 1 80 ? -1.374 6.435 12.124 1.00 90.19 80 PRO A O 1
ATOM 582 N N . PRO A 1 81 ? -1.475 6.825 9.907 1.00 88.00 81 PRO A N 1
ATOM 583 C CA . PRO A 1 81 ? -1.050 5.480 9.555 1.00 88.00 81 PRO A CA 1
ATOM 584 C C . PRO A 1 81 ? 0.392 5.227 10.027 1.00 88.00 81 PRO A C 1
ATOM 586 O O . PRO A 1 81 ? 1.172 6.176 10.148 1.00 88.00 81 PRO A O 1
ATOM 589 N N . PRO A 1 82 ? 0.780 3.958 10.251 1.00 91.81 82 PRO A N 1
ATOM 590 C CA . PRO A 1 82 ? 2.157 3.608 10.572 1.00 91.81 82 PRO A CA 1
ATOM 591 C C . PRO A 1 82 ? 3.126 4.165 9.528 1.00 91.81 82 PRO A C 1
ATOM 593 O O . PRO A 1 82 ? 2.993 3.880 8.334 1.00 91.81 82 PRO A O 1
ATOM 596 N N . ASP A 1 83 ? 4.108 4.940 9.986 1.00 91.25 83 ASP A N 1
ATOM 597 C CA . ASP A 1 83 ? 5.114 5.503 9.097 1.00 91.25 83 ASP A CA 1
ATOM 598 C C . ASP A 1 83 ? 6.042 4.407 8.549 1.00 91.25 83 ASP A C 1
ATOM 600 O O . ASP A 1 83 ? 6.401 3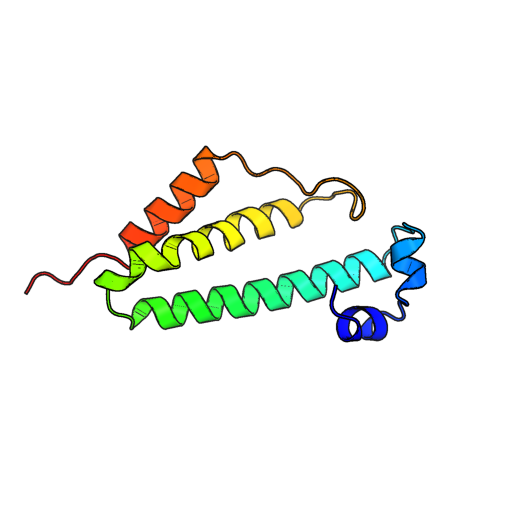.438 9.231 1.00 91.25 83 ASP A O 1
ATOM 604 N N . VAL A 1 84 ? 6.442 4.566 7.291 1.00 93.25 84 VAL A N 1
ATOM 605 C CA . VAL A 1 84 ? 7.447 3.726 6.649 1.00 93.25 84 VAL A CA 1
ATOM 606 C C . VAL A 1 84 ? 8.624 4.618 6.322 1.00 93.25 84 VAL A C 1
ATOM 608 O O . VAL A 1 84 ? 8.520 5.491 5.467 1.00 93.25 84 VAL A O 1
ATOM 611 N N . SER A 1 85 ? 9.761 4.350 6.964 1.00 94.38 85 SER A N 1
ATOM 612 C CA . SER A 1 85 ? 10.956 5.169 6.782 1.00 94.38 85 SER A CA 1
ATOM 613 C C . SER A 1 85 ? 11.300 5.355 5.301 1.00 94.38 85 SER A C 1
ATOM 615 O O . SER A 1 85 ? 11.330 4.397 4.521 1.00 94.38 85 SER A O 1
ATOM 617 N N . GLN A 1 86 ? 11.607 6.595 4.917 1.00 95.25 86 GLN A N 1
ATOM 618 C CA . GLN A 1 86 ? 11.806 6.981 3.516 1.00 95.25 86 GLN A CA 1
ATOM 619 C C . GLN A 1 86 ? 12.840 6.105 2.797 1.00 95.25 86 GLN A C 1
ATOM 621 O O . GLN A 1 86 ? 12.622 5.694 1.659 1.00 95.25 86 GLN A O 1
ATOM 626 N N . TRP A 1 87 ? 13.929 5.727 3.473 1.00 96.38 87 TRP A N 1
ATOM 627 C CA . TRP A 1 87 ? 14.955 4.852 2.899 1.00 96.38 87 TRP A CA 1
ATOM 628 C C . TRP A 1 87 ? 14.421 3.461 2.517 1.00 96.38 87 TRP A C 1
ATOM 630 O O . TRP A 1 87 ? 14.877 2.884 1.533 1.00 96.38 87 TRP A O 1
ATOM 640 N N . ARG A 1 88 ? 13.418 2.925 3.231 1.00 95.25 88 ARG A N 1
ATOM 641 C CA . ARG A 1 88 ? 12.784 1.638 2.887 1.00 95.25 88 ARG A CA 1
ATOM 642 C C . ARG A 1 88 ? 11.942 1.754 1.628 1.00 95.25 88 ARG A C 1
ATOM 644 O O . ARG A 1 88 ? 11.889 0.799 0.857 1.00 95.25 88 ARG A O 1
ATOM 651 N N . LEU A 1 89 ? 11.304 2.905 1.416 1.00 95.56 89 LEU A N 1
ATOM 652 C CA . LEU A 1 89 ? 10.556 3.178 0.190 1.00 95.56 89 LEU A CA 1
ATOM 653 C C . LEU A 1 89 ? 11.502 3.295 -1.006 1.00 95.56 89 LEU A C 1
ATOM 655 O O . LEU A 1 89 ? 11.265 2.653 -2.026 1.00 95.56 89 LEU A O 1
ATOM 659 N N . GLN A 1 90 ? 12.611 4.027 -0.853 1.00 96.00 90 GLN A N 1
ATOM 660 C CA . GLN A 1 90 ? 13.653 4.110 -1.884 1.00 96.00 90 GLN A CA 1
ATOM 661 C C . GLN A 1 90 ? 14.231 2.728 -2.207 1.00 96.00 90 GLN A C 1
ATOM 663 O O . GLN A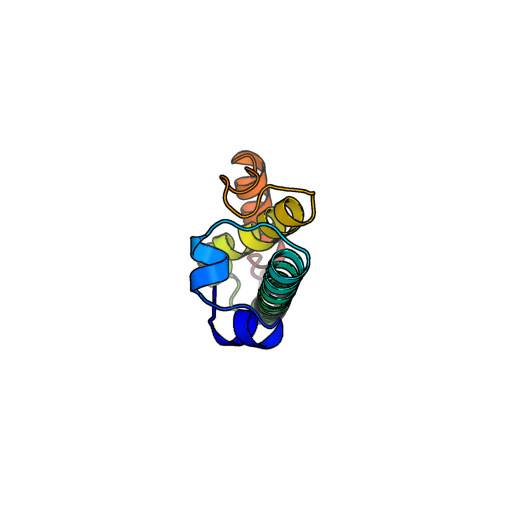 1 90 ? 14.353 2.353 -3.371 1.00 96.00 90 GLN A O 1
ATOM 668 N N . TRP A 1 91 ? 14.502 1.924 -1.177 1.00 95.75 91 TRP A N 1
ATOM 669 C CA . TRP A 1 91 ? 14.975 0.553 -1.347 1.00 95.75 91 TRP A CA 1
ATOM 670 C C . TRP A 1 91 ? 13.969 -0.336 -2.089 1.00 95.75 91 TRP A C 1
ATOM 672 O O . TRP A 1 91 ? 14.363 -1.138 -2.935 1.00 95.75 91 TRP A O 1
ATOM 682 N N . ALA A 1 92 ? 12.669 -0.193 -1.810 1.00 95.19 92 ALA A N 1
ATOM 683 C CA . ALA A 1 92 ? 11.619 -0.929 -2.511 1.00 95.19 92 ALA A CA 1
ATOM 684 C C . ALA A 1 92 ? 11.571 -0.571 -4.005 1.00 95.19 92 ALA A C 1
ATOM 686 O O . ALA A 1 92 ? 11.564 -1.471 -4.845 1.00 95.19 92 ALA A O 1
ATOM 687 N N . MET A 1 93 ? 11.616 0.723 -4.338 1.00 94.94 93 MET A N 1
ATOM 688 C CA . MET A 1 93 ? 11.637 1.192 -5.729 1.00 94.94 93 MET A CA 1
ATOM 689 C C . MET A 1 93 ? 12.905 0.741 -6.466 1.00 94.94 93 MET A C 1
ATOM 691 O O . MET A 1 93 ? 12.824 0.263 -7.594 1.00 94.94 93 MET A O 1
ATOM 695 N N . TRP A 1 94 ? 14.071 0.798 -5.819 1.00 94.12 94 TRP A N 1
ATOM 696 C CA . TRP A 1 94 ? 15.320 0.300 -6.402 1.00 94.12 94 TRP A CA 1
ATOM 697 C C . TRP A 1 94 ? 15.286 -1.211 -6.675 1.00 94.12 94 TRP A C 1
ATOM 699 O O . TRP A 1 94 ? 15.747 -1.674 -7.718 1.00 94.12 94 TRP A O 1
ATOM 709 N N . ARG A 1 95 ? 14.710 -2.013 -5.769 1.00 93.69 95 ARG A N 1
ATOM 710 C CA . ARG A 1 95 ? 14.540 -3.458 -6.003 1.00 93.69 95 ARG A CA 1
ATOM 711 C C . ARG A 1 95 ? 13.606 -3.740 -7.176 1.00 93.69 95 ARG A C 1
ATOM 713 O O . ARG A 1 95 ? 13.879 -4.664 -7.938 1.00 93.69 95 ARG A O 1
ATOM 720 N N . TRP A 1 96 ? 12.539 -2.957 -7.319 1.00 93.62 96 TRP A N 1
ATOM 721 C CA . TRP A 1 96 ? 11.601 -3.061 -8.436 1.00 93.62 96 TRP A CA 1
ATOM 722 C C . TRP A 1 96 ? 12.293 -2.823 -9.776 1.00 93.62 96 TRP A C 1
ATOM 724 O O . TRP A 1 96 ? 12.265 -3.690 -10.648 1.00 93.62 96 TRP A O 1
ATOM 734 N N . THR A 1 97 ? 12.989 -1.694 -9.920 1.00 91.69 97 THR A N 1
ATOM 735 C CA . THR A 1 97 ? 13.675 -1.356 -11.174 1.00 91.69 97 THR A CA 1
ATOM 736 C C . THR A 1 97 ? 14.787 -2.344 -11.501 1.00 91.69 97 THR A C 1
ATOM 738 O O . THR A 1 97 ? 14.983 -2.679 -12.661 1.00 91.69 97 THR A O 1
ATOM 741 N N . ARG A 1 98 ? 15.476 -2.900 -10.499 1.00 91.50 98 ARG A N 1
ATOM 742 C CA . ARG A 1 98 ? 16.461 -3.966 -10.733 1.00 91.50 98 ARG A CA 1
ATOM 743 C C . ARG A 1 98 ? 15.853 -5.295 -11.160 1.00 91.50 98 ARG A C 1
ATOM 745 O O . ARG A 1 98 ? 16.518 -6.041 -11.876 1.00 91.50 98 ARG A O 1
ATOM 752 N N . ARG A 1 99 ? 14.654 -5.617 -10.669 1.00 91.75 99 ARG A N 1
ATOM 753 C CA . ARG A 1 99 ? 13.956 -6.865 -10.990 1.00 91.75 99 ARG A CA 1
ATOM 754 C C . ARG A 1 99 ? 13.374 -6.822 -12.399 1.00 91.75 99 ARG A C 1
ATOM 756 O O . ARG A 1 99 ? 13.566 -7.783 -13.130 1.00 91.75 99 ARG A O 1
ATOM 763 N N . PHE A 1 100 ? 12.699 -5.733 -12.759 1.00 91.00 100 PHE A N 1
ATOM 764 C CA . PHE A 1 100 ? 11.934 -5.654 -14.006 1.00 91.00 100 PHE A CA 1
ATOM 765 C C . PHE A 1 100 ? 12.574 -4.758 -15.078 1.00 91.00 100 PHE A C 1
ATOM 767 O O . PHE A 1 100 ? 12.337 -4.943 -16.261 1.00 91.00 100 PHE A O 1
ATOM 774 N N . GLY A 1 101 ? 13.409 -3.788 -14.697 1.00 84.69 101 GLY A N 1
ATOM 775 C CA . GLY A 1 101 ? 13.984 -2.788 -15.610 1.00 84.69 101 GLY A CA 1
ATOM 776 C C . GLY A 1 101 ? 15.283 -3.205 -16.303 1.00 84.69 101 GLY A C 1
ATOM 777 O O . GLY A 1 101 ? 15.965 -2.361 -16.878 1.00 84.69 101 GLY A O 1
ATOM 778 N N . ARG A 1 102 ? 15.676 -4.482 -16.238 1.00 78.50 102 ARG A N 1
ATOM 779 C CA . ARG A 1 102 ? 16.803 -4.981 -17.033 1.00 78.50 102 ARG A CA 1
ATOM 780 C C . ARG A 1 102 ? 16.293 -5.346 -18.419 1.00 78.50 102 ARG A C 1
ATOM 782 O O . ARG A 1 102 ? 15.629 -6.364 -18.573 1.00 78.50 102 ARG A O 1
ATOM 789 N N . ALA A 1 103 ? 16.641 -4.539 -19.417 1.00 62.50 103 ALA A N 1
ATOM 790 C CA . ALA A 1 103 ? 16.566 -4.988 -20.799 1.00 62.50 103 ALA A CA 1
ATOM 791 C C . ALA A 1 103 ? 17.461 -6.226 -20.954 1.00 62.50 103 ALA A C 1
ATOM 793 O O . ALA A 1 103 ? 18.616 -6.210 -20.516 1.00 62.50 103 ALA A O 1
ATOM 794 N N . ALA A 1 104 ? 16.928 -7.302 -21.538 1.00 55.94 104 ALA A N 1
ATOM 795 C CA . ALA A 1 104 ? 17.776 -8.362 -22.060 1.00 55.94 104 ALA A CA 1
ATOM 796 C C . ALA A 1 104 ? 18.706 -7.703 -23.084 1.00 55.94 104 ALA A C 1
ATOM 798 O O . ALA A 1 104 ? 18.237 -7.105 -24.051 1.00 55.94 104 ALA A O 1
ATOM 799 N N . SER A 1 105 ? 20.007 -7.702 -22.808 1.00 50.69 105 SER A N 1
ATOM 800 C CA . SER A 1 105 ? 20.999 -7.247 -23.774 1.00 50.69 105 SER A CA 1
ATOM 801 C C . SER A 1 105 ? 20.896 -8.159 -24.997 1.00 50.69 105 SER A C 1
ATOM 803 O O . SER A 1 105 ? 21.093 -9.366 -24.855 1.00 50.69 105 SER A O 1
ATOM 805 N N . CYS A 1 106 ? 20.499 -7.590 -26.139 1.00 37.16 106 CYS A N 1
ATOM 806 C CA . CYS A 1 106 ? 20.630 -8.229 -27.448 1.00 37.16 106 CYS A CA 1
ATOM 807 C C . CYS A 1 106 ? 22.098 -8.533 -27.759 1.00 37.16 106 CYS A C 1
ATOM 809 O O . CYS A 1 106 ? 22.964 -7.732 -27.332 1.00 37.16 106 CYS A O 1
#

Mean predicted aligned error: 5.32 Å

Radius of gyration: 17.23 Å; Cα contacts (8 Å, |Δi|>4): 84; chains: 1; bounding box: 44×20×44 Å

pLDDT: mean 88.72, std 9.11, range [37.16, 96.38]

Foldseek 3Di:
DDQVLQVVLVHDPVCVVVLDDDPSVVSSVVVVLVVLVVVLVVVVVVLQVDALVCQLVVLQSLVSVQQSVQQVDDDRPPDDGRDDDPVVSVVSSVVRSVVRNDDPDD